Protein AF-A0A6B2CKX9-F1 (afdb_monomer_lite)

Radius of gyration: 15.17 Å; chains: 1; bounding box: 37×15×44 Å

Sequence (78 aa):
MMIVTAQRFIPMRVNVGPVSMGAGLNLDEFLRRVNNAVAEISRELESKGNVKAMGFTMVQVTVSNIDGLLIVGWAQVE

pLDDT: mean 87.85, std 14.04, range [47.16, 98.06]

Secondary structure (DSSP, 8-state):
-EEEEEEEEEEEEEEETTEEE-----HHHHHHHHHHHHHHHHHHHHTTS-EEEEEEEEEEEEETTEEEEEEEEEEEE-

Structure (mmCIF, N/CA/C/O backbone):
data_AF-A0A6B2CKX9-F1
#
_entry.id   AF-A0A6B2CKX9-F1
#
loop_
_atom_site.group_PDB
_atom_site.id
_atom_site.type_symbol
_atom_site.label_atom_id
_atom_site.label_alt_id
_atom_site.label_comp_id
_atom_site.label_asym_id
_atom_site.label_entity_id
_atom_site.label_seq_id
_atom_site.pdbx_PDB_ins_code
_atom_site.Cartn_x
_atom_site.Cartn_y
_atom_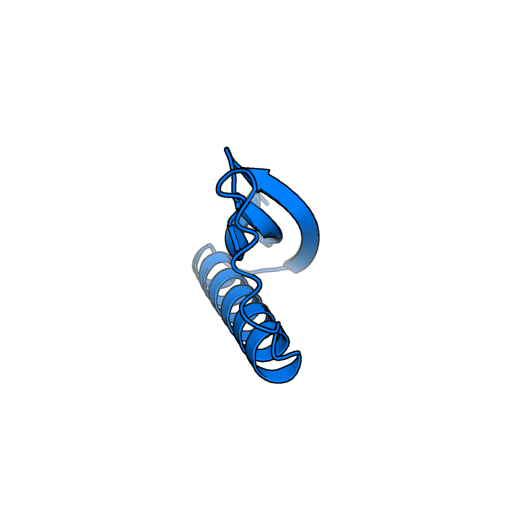site.Cartn_z
_atom_site.occupancy
_atom_site.B_iso_or_equiv
_atom_site.auth_seq_id
_atom_site.auth_comp_id
_atom_site.auth_asym_id
_atom_site.auth_atom_id
_atom_site.pdbx_PDB_model_num
ATOM 1 N N . MET A 1 1 ? -18.675 2.699 12.927 1.00 80.06 1 MET A N 1
ATOM 2 C CA . MET A 1 1 ? -17.896 1.670 12.206 1.00 80.06 1 MET A CA 1
ATOM 3 C C . MET A 1 1 ? -17.874 1.950 10.713 1.00 80.06 1 MET A C 1
ATOM 5 O O . MET A 1 1 ? -18.877 1.772 10.028 1.00 80.06 1 MET A O 1
ATOM 9 N N . MET A 1 2 ? -16.735 2.436 10.233 1.00 93.31 2 MET A N 1
ATOM 10 C CA . MET A 1 2 ? -16.495 2.869 8.855 1.00 93.31 2 MET A CA 1
ATOM 11 C C . MET A 1 2 ? -15.219 2.192 8.339 1.00 93.31 2 MET A C 1
ATOM 13 O O . MET A 1 2 ? -14.275 2.000 9.105 1.00 93.31 2 MET A O 1
ATOM 17 N N . ILE A 1 3 ? -15.183 1.828 7.054 1.00 96.06 3 ILE A N 1
ATOM 18 C CA . ILE A 1 3 ? -13.946 1.395 6.392 1.00 96.06 3 ILE A CA 1
ATOM 19 C C . ILE A 1 3 ? -13.319 2.605 5.712 1.00 96.06 3 ILE A C 1
ATOM 21 O O . ILE A 1 3 ? -13.962 3.270 4.901 1.00 96.06 3 ILE A O 1
ATOM 25 N N . VAL A 1 4 ? -12.058 2.871 6.030 1.00 96.00 4 VAL A N 1
ATOM 26 C CA . VAL A 1 4 ? -11.233 3.878 5.360 1.00 96.00 4 VAL A CA 1
ATOM 27 C C . VAL A 1 4 ? -10.110 3.195 4.596 1.00 96.00 4 VAL A C 1
ATOM 29 O O . VAL A 1 4 ? -9.675 2.098 4.950 1.00 96.00 4 VAL A O 1
ATOM 32 N N . THR A 1 5 ? -9.647 3.838 3.529 1.00 97.06 5 THR A N 1
ATOM 33 C CA . THR A 1 5 ? -8.559 3.331 2.691 1.00 97.06 5 THR A CA 1
ATOM 34 C C . THR A 1 5 ? -7.556 4.438 2.402 1.00 97.06 5 THR A C 1
ATOM 36 O O . THR A 1 5 ? -7.906 5.618 2.402 1.00 97.06 5 THR A O 1
ATOM 39 N N . ALA A 1 6 ? -6.307 4.050 2.176 1.00 97.06 6 ALA A N 1
ATOM 40 C CA . ALA A 1 6 ? -5.236 4.929 1.727 1.00 97.06 6 ALA A CA 1
ATOM 41 C C . ALA A 1 6 ? -4.288 4.133 0.824 1.00 97.06 6 ALA A C 1
ATOM 43 O O . ALA A 1 6 ? -4.154 2.915 0.965 1.00 97.06 6 ALA A O 1
ATOM 44 N N . GLN A 1 7 ? -3.647 4.810 -0.129 1.00 96.62 7 GLN A N 1
ATOM 45 C CA . GLN A 1 7 ? -2.834 4.139 -1.142 1.00 96.62 7 GLN A CA 1
ATOM 46 C C . GLN A 1 7 ? -1.565 4.908 -1.502 1.00 96.62 7 GLN A C 1
ATOM 48 O O . GLN A 1 7 ? -1.522 6.141 -1.436 1.00 96.62 7 GLN A O 1
ATOM 53 N N . ARG A 1 8 ? -0.536 4.171 -1.924 1.00 96.94 8 ARG A N 1
ATOM 54 C CA . ARG A 1 8 ? 0.722 4.705 -2.462 1.00 96.94 8 ARG A CA 1
ATOM 55 C C . ARG A 1 8 ? 1.177 3.860 -3.648 1.00 96.94 8 ARG A C 1
ATOM 57 O O . ARG A 1 8 ? 1.066 2.637 -3.622 1.00 96.94 8 ARG A O 1
ATOM 64 N N . PHE A 1 9 ? 1.699 4.520 -4.678 1.00 94.56 9 PHE A N 1
ATOM 65 C CA . PHE A 1 9 ? 2.263 3.874 -5.863 1.00 94.56 9 PHE A CA 1
ATOM 66 C C . PHE A 1 9 ? 3.784 4.023 -5.874 1.00 94.56 9 PHE A C 1
ATOM 68 O O . PHE A 1 9 ? 4.310 5.129 -5.749 1.00 94.56 9 PHE A O 1
ATOM 75 N N . ILE A 1 10 ? 4.491 2.907 -6.041 1.00 92.25 10 ILE A N 1
ATOM 76 C CA . ILE A 1 10 ? 5.951 2.850 -6.097 1.00 92.25 10 ILE A CA 1
ATOM 77 C C . ILE A 1 10 ? 6.362 2.500 -7.531 1.00 92.25 10 ILE A C 1
ATOM 79 O O . ILE A 1 10 ? 6.247 1.336 -7.920 1.00 92.25 10 ILE A O 1
ATOM 83 N N . PRO A 1 11 ? 6.872 3.460 -8.325 1.00 89.25 11 PRO A N 1
ATOM 84 C CA . PRO A 1 11 ? 7.361 3.161 -9.666 1.00 89.25 11 PRO A CA 1
ATOM 85 C C . PRO A 1 11 ? 8.605 2.268 -9.602 1.00 89.25 11 PRO A C 1
ATOM 87 O O . PRO A 1 11 ? 9.528 2.528 -8.819 1.00 89.25 11 PRO A O 1
ATOM 90 N N . MET A 1 12 ? 8.622 1.230 -10.434 1.00 86.12 12 MET A N 1
ATOM 91 C CA . MET A 1 12 ? 9.705 0.249 -10.544 1.00 86.12 12 MET A CA 1
ATOM 92 C C . MET A 1 12 ? 10.476 0.407 -11.850 1.00 86.12 12 MET A C 1
ATOM 94 O O . MET A 1 12 ? 11.704 0.382 -11.846 1.00 86.12 12 MET A O 1
ATOM 98 N N . ARG A 1 13 ? 9.760 0.585 -12.964 1.00 78.81 13 ARG A N 1
ATOM 99 C CA . ARG A 1 13 ? 10.346 0.683 -14.302 1.00 78.81 13 ARG A CA 1
ATOM 100 C C . ARG A 1 13 ? 9.529 1.625 -15.172 1.00 78.81 13 ARG A C 1
ATOM 102 O O . ARG A 1 13 ? 8.304 1.602 -15.130 1.00 78.81 13 ARG A O 1
ATOM 109 N N . VAL A 1 14 ? 10.215 2.414 -15.993 1.00 73.19 14 VAL A N 1
ATOM 110 C CA . VAL A 1 14 ? 9.595 3.201 -17.064 1.00 73.19 14 VAL A CA 1
ATOM 111 C C . VAL A 1 14 ? 9.907 2.524 -18.394 1.00 73.19 14 VAL A C 1
ATOM 113 O O . VAL A 1 14 ? 11.070 2.314 -18.738 1.00 73.19 14 VAL A O 1
ATOM 116 N N . ASN A 1 15 ? 8.869 2.181 -19.144 1.00 63.94 15 ASN A N 1
ATOM 117 C CA . ASN A 1 15 ? 8.975 1.606 -20.476 1.00 63.94 15 ASN A CA 1
ATOM 118 C C . ASN A 1 15 ? 8.938 2.751 -21.501 1.00 63.94 15 ASN A C 1
ATOM 120 O O . ASN A 1 15 ? 7.892 3.339 -21.767 1.00 63.94 15 ASN A O 1
ATOM 124 N N . VAL A 1 16 ? 10.093 3.107 -22.067 1.00 62.53 16 VAL A N 1
ATOM 125 C CA . VAL A 1 16 ? 10.226 4.123 -23.128 1.00 62.53 16 VAL A CA 1
ATOM 126 C C . VAL A 1 16 ? 10.747 3.455 -24.404 1.00 62.53 16 VAL A C 1
ATOM 128 O O . VAL A 1 16 ? 11.930 3.507 -24.725 1.00 62.53 16 VAL A O 1
ATOM 131 N N . GLY A 1 17 ? 9.851 2.783 -25.138 1.00 61.75 17 GLY A N 1
ATOM 132 C CA . GLY A 1 17 ? 10.177 2.163 -26.431 1.00 61.75 17 GLY A CA 1
ATOM 133 C C . GLY A 1 17 ? 11.362 1.179 -26.358 1.00 61.75 17 GLY A C 1
ATOM 134 O O . GLY A 1 17 ? 11.542 0.536 -25.324 1.00 61.75 17 GLY A O 1
ATOM 135 N N . PRO A 1 18 ? 12.195 1.033 -27.412 1.00 55.41 18 PRO A N 1
ATOM 136 C CA . PRO A 1 18 ? 13.294 0.058 -27.427 1.00 55.41 18 PRO A CA 1
ATOM 137 C C . PRO A 1 18 ? 14.385 0.335 -26.377 1.00 55.41 18 PRO A C 1
ATOM 139 O O . PRO A 1 18 ? 15.283 -0.485 -26.193 1.00 55.41 18 PRO A O 1
ATOM 142 N N . VAL A 1 19 ? 14.309 1.459 -25.658 1.00 51.91 19 VAL A N 1
ATOM 143 C CA . VAL A 1 19 ? 15.221 1.798 -24.569 1.00 51.91 19 VAL A CA 1
ATOM 144 C C . VAL A 1 19 ? 14.559 1.424 -23.248 1.00 51.91 19 VAL A C 1
ATOM 146 O O . VAL A 1 19 ? 13.836 2.195 -22.622 1.00 51.91 19 VAL A O 1
ATOM 149 N N . SER A 1 20 ? 14.830 0.207 -22.791 1.00 48.88 20 SER A N 1
ATOM 150 C CA . SER A 1 20 ? 14.574 -0.141 -21.397 1.00 48.88 20 SER A CA 1
ATOM 151 C C . SER A 1 20 ? 15.628 0.547 -20.534 1.00 48.88 20 SER A C 1
ATOM 153 O O . SER A 1 20 ? 16.719 0.010 -20.364 1.00 48.88 20 SER A O 1
ATOM 155 N N . MET A 1 21 ? 15.327 1.729 -19.984 1.00 47.16 21 MET A N 1
ATOM 156 C CA . MET A 1 21 ? 16.110 2.267 -18.868 1.00 47.16 21 MET A CA 1
ATOM 157 C C . MET A 1 21 ? 15.813 1.422 -17.627 1.00 47.16 21 MET A C 1
ATOM 159 O O . MET A 1 21 ? 15.003 1.770 -16.771 1.00 47.16 21 MET A O 1
ATOM 163 N N . GLY A 1 22 ? 16.445 0.254 -17.563 1.00 51.88 22 GLY A N 1
ATOM 164 C CA . GLY A 1 22 ? 16.553 -0.507 -16.336 1.00 51.88 22 GLY A CA 1
ATOM 165 C C . GLY A 1 22 ? 17.542 0.210 -15.432 1.00 51.88 22 GLY A C 1
ATOM 166 O O . GLY A 1 22 ? 18.739 -0.047 -15.507 1.00 51.88 22 GLY A O 1
ATOM 167 N N . ALA A 1 23 ? 17.059 1.109 -14.575 1.00 53.09 23 ALA A N 1
ATOM 168 C CA . ALA A 1 23 ? 17.776 1.351 -13.334 1.00 53.09 23 ALA A CA 1
ATOM 169 C C . ALA A 1 23 ? 17.811 -0.007 -12.627 1.00 53.09 23 ALA A C 1
ATOM 171 O O . ALA A 1 23 ? 16.750 -0.569 -12.352 1.00 53.09 23 ALA A O 1
ATOM 172 N N . GLY A 1 24 ? 19.001 -0.580 -12.436 1.00 56.34 24 GLY A N 1
ATOM 173 C CA . GLY A 1 24 ? 19.149 -1.811 -11.669 1.00 56.34 24 GLY A CA 1
ATOM 174 C C . GLY A 1 24 ? 18.386 -1.636 -10.362 1.00 56.34 24 GLY A C 1
ATOM 175 O O . GLY A 1 24 ? 18.708 -0.747 -9.575 1.00 56.34 24 GLY A O 1
ATOM 176 N N . LEU A 1 25 ? 17.305 -2.397 -10.199 1.00 62.75 25 LEU A N 1
ATOM 177 C CA . LEU A 1 25 ? 16.438 -2.316 -9.034 1.00 62.75 25 LEU A CA 1
ATOM 178 C C . LEU A 1 25 ? 17.276 -2.774 -7.844 1.00 62.75 25 LEU A C 1
ATOM 180 O O . LEU A 1 25 ? 17.462 -3.970 -7.631 1.00 62.75 25 LEU A O 1
ATOM 184 N N . ASN A 1 26 ? 17.844 -1.820 -7.108 1.00 81.00 26 ASN A N 1
ATOM 185 C CA . ASN A 1 26 ? 18.476 -2.120 -5.838 1.00 81.00 26 ASN A CA 1
ATOM 186 C C . ASN A 1 26 ? 17.357 -2.587 -4.901 1.00 81.00 26 ASN A C 1
ATOM 188 O O . ASN A 1 26 ? 16.478 -1.802 -4.535 1.00 81.00 26 ASN A O 1
ATOM 192 N N . LEU A 1 27 ? 17.363 -3.883 -4.589 1.00 81.25 27 LEU A N 1
ATOM 193 C CA . LEU A 1 27 ? 16.330 -4.527 -3.788 1.00 81.25 27 LEU A CA 1
ATOM 194 C C . LEU A 1 27 ? 16.174 -3.838 -2.429 1.00 81.25 27 LEU A C 1
ATOM 196 O O . LEU A 1 27 ? 15.046 -3.608 -2.003 1.00 81.25 27 LEU A O 1
ATOM 200 N N . ASP A 1 28 ? 17.276 -3.425 -1.804 1.00 87.31 28 ASP A N 1
ATOM 201 C CA . ASP A 1 28 ? 17.249 -2.750 -0.504 1.00 87.31 28 ASP A CA 1
ATOM 202 C C . ASP A 1 28 ? 16.563 -1.385 -0.601 1.00 87.31 28 ASP A C 1
ATOM 204 O O . ASP A 1 28 ? 15.724 -1.033 0.229 1.00 87.31 28 ASP A O 1
ATOM 208 N N . GLU A 1 29 ? 16.855 -0.632 -1.662 1.00 87.94 29 GLU A N 1
ATOM 209 C CA . GLU A 1 29 ? 16.214 0.658 -1.923 1.00 87.94 29 GLU A CA 1
ATOM 210 C C . GLU A 1 29 ? 14.717 0.489 -2.213 1.00 87.94 29 GLU A C 1
ATOM 212 O O . GLU A 1 29 ? 13.888 1.278 -1.754 1.00 87.94 29 GLU A O 1
ATOM 217 N N . PHE A 1 30 ? 14.344 -0.562 -2.941 1.00 87.00 30 PHE A N 1
ATOM 218 C CA . PHE A 1 30 ? 12.945 -0.882 -3.199 1.00 87.00 30 PHE A CA 1
ATOM 219 C C . PHE A 1 30 ? 12.199 -1.265 -1.918 1.00 87.00 30 PHE A C 1
ATOM 221 O O . PHE A 1 30 ? 11.144 -0.696 -1.640 1.00 87.00 30 PHE A O 1
ATOM 228 N N . LEU A 1 31 ? 12.763 -2.158 -1.101 1.00 90.62 31 LEU A N 1
ATOM 229 C CA . LEU A 1 31 ? 12.189 -2.549 0.187 1.00 90.62 31 LEU A CA 1
ATOM 230 C C . LEU A 1 31 ? 12.065 -1.350 1.134 1.00 90.62 31 LEU A C 1
ATOM 232 O O . LEU A 1 31 ? 11.042 -1.194 1.799 1.00 90.62 31 LEU A O 1
ATOM 236 N N . ARG A 1 32 ? 13.050 -0.442 1.140 1.00 94.19 32 ARG A N 1
ATOM 237 C CA . ARG A 1 32 ? 12.984 0.820 1.890 1.00 94.19 32 ARG A CA 1
ATOM 238 C C . ARG A 1 32 ? 11.804 1.684 1.444 1.00 94.19 32 ARG A C 1
ATOM 240 O O . ARG A 1 32 ? 11.061 2.187 2.284 1.00 94.19 32 ARG A O 1
ATOM 247 N N . ARG A 1 33 ? 11.589 1.827 0.132 1.00 93.06 33 ARG A N 1
ATOM 248 C CA . ARG A 1 33 ? 10.445 2.571 -0.430 1.00 93.06 33 ARG A CA 1
ATOM 249 C C . ARG A 1 33 ? 9.106 1.921 -0.068 1.00 93.06 33 ARG A C 1
ATOM 251 O O . ARG A 1 33 ? 8.175 2.642 0.279 1.00 93.06 33 ARG A O 1
ATOM 258 N N . VAL A 1 34 ? 9.020 0.588 -0.096 1.00 93.81 34 VAL A N 1
ATOM 259 C CA . VAL A 1 34 ? 7.828 -0.169 0.333 1.00 93.81 34 VAL A CA 1
ATOM 260 C C . VAL A 1 34 ? 7.531 0.066 1.812 1.00 93.81 34 VAL A C 1
ATOM 262 O O . VAL A 1 34 ? 6.410 0.442 2.151 1.00 93.81 34 VAL A O 1
ATOM 265 N N . ASN A 1 35 ? 8.530 -0.072 2.684 1.00 95.81 35 ASN A N 1
ATOM 266 C CA . ASN A 1 35 ? 8.369 0.145 4.123 1.00 95.81 35 ASN A CA 1
ATOM 267 C C . ASN A 1 35 ? 7.922 1.577 4.443 1.00 95.81 35 ASN A C 1
ATOM 269 O O . ASN A 1 35 ? 7.016 1.774 5.252 1.00 95.81 35 ASN A O 1
ATOM 273 N N . ASN A 1 36 ? 8.501 2.573 3.766 1.00 97.00 36 ASN A N 1
ATOM 274 C CA . ASN A 1 36 ? 8.092 3.969 3.921 1.00 97.00 36 ASN A CA 1
ATOM 275 C C . ASN A 1 36 ? 6.633 4.181 3.497 1.00 97.00 36 ASN A C 1
ATOM 277 O O . ASN A 1 36 ? 5.871 4.814 4.225 1.00 97.00 36 ASN A O 1
ATOM 281 N N . ALA A 1 37 ? 6.225 3.612 2.359 1.00 96.44 37 ALA A N 1
ATOM 282 C CA . ALA A 1 37 ? 4.854 3.712 1.870 1.00 96.44 37 ALA A CA 1
ATOM 283 C C . ALA A 1 37 ? 3.845 3.053 2.824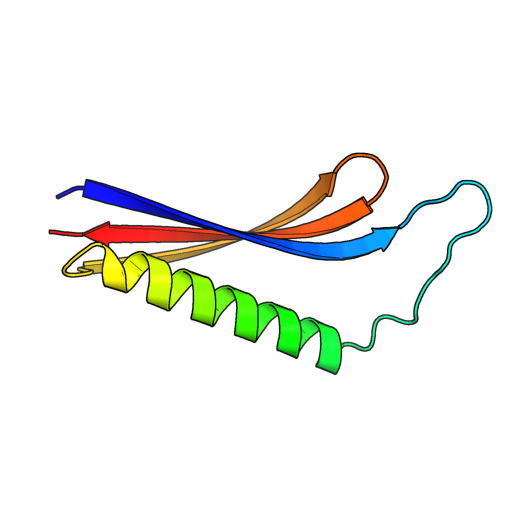 1.00 96.44 37 ALA A C 1
ATOM 285 O O . ALA A 1 37 ? 2.804 3.641 3.105 1.00 96.44 37 ALA A O 1
ATOM 286 N N . VAL A 1 38 ? 4.160 1.871 3.365 1.00 97.25 38 VAL A N 1
ATOM 287 C CA . VAL A 1 38 ? 3.323 1.203 4.374 1.00 97.25 38 VAL A CA 1
ATOM 288 C C . VAL A 1 38 ? 3.200 2.070 5.627 1.00 97.25 38 VAL A C 1
ATOM 290 O O . VAL A 1 38 ? 2.086 2.316 6.074 1.00 97.25 38 VAL A O 1
ATOM 293 N N . ALA A 1 39 ? 4.305 2.609 6.151 1.00 97.69 39 ALA A N 1
ATOM 294 C CA . ALA A 1 39 ? 4.284 3.462 7.341 1.00 97.69 39 ALA A CA 1
ATOM 295 C C . ALA A 1 39 ? 3.517 4.782 7.132 1.00 97.69 39 ALA A C 1
ATOM 297 O O . ALA A 1 39 ? 2.870 5.289 8.049 1.00 97.69 39 ALA A O 1
ATOM 298 N N . GLU A 1 40 ? 3.584 5.376 5.939 1.00 97.81 40 GLU A N 1
ATOM 299 C CA . GLU A 1 40 ? 2.754 6.529 5.576 1.00 97.81 40 GLU A CA 1
ATOM 300 C C . GLU A 1 40 ? 1.269 6.182 5.543 1.00 97.81 40 GLU A C 1
ATOM 302 O O . GLU A 1 40 ? 0.471 6.909 6.130 1.00 97.81 40 GLU A O 1
ATOM 307 N N . ILE A 1 41 ? 0.907 5.069 4.901 1.00 98.06 41 ILE A N 1
ATOM 308 C CA . ILE A 1 41 ? -0.478 4.596 4.833 1.00 98.06 41 ILE A CA 1
ATOM 309 C C . ILE A 1 41 ? -1.004 4.291 6.241 1.00 98.06 41 ILE A C 1
ATOM 311 O O . ILE A 1 41 ? -2.093 4.747 6.573 1.00 98.06 41 ILE A O 1
ATOM 315 N N . SER A 1 42 ? -0.239 3.595 7.091 1.00 97.31 42 SER A N 1
ATOM 316 C CA . SER A 1 42 ? -0.635 3.316 8.480 1.00 97.31 42 SER A CA 1
ATOM 317 C C . SER A 1 42 ? -0.953 4.599 9.240 1.00 97.31 42 SER A C 1
ATOM 319 O O . SER A 1 42 ? -2.047 4.725 9.783 1.00 97.31 42 SER A O 1
ATOM 321 N N . ARG A 1 43 ? -0.046 5.586 9.207 1.00 97.50 43 ARG A N 1
ATOM 322 C CA . ARG A 1 43 ? -0.250 6.880 9.878 1.00 97.50 43 ARG A CA 1
ATOM 323 C C . ARG A 1 43 ? -1.460 7.629 9.328 1.00 97.50 43 ARG A C 1
ATOM 325 O O . ARG A 1 43 ? -2.203 8.249 10.085 1.00 97.50 43 ARG A O 1
ATOM 332 N N . GLU A 1 44 ? -1.671 7.575 8.014 1.00 97.50 44 GLU A N 1
ATOM 333 C CA . GLU A 1 44 ? -2.833 8.190 7.376 1.00 97.50 44 GLU A CA 1
ATOM 334 C C . GLU A 1 44 ? -4.137 7.538 7.853 1.00 97.50 44 GLU A C 1
ATOM 336 O O . GLU A 1 44 ? -5.075 8.257 8.192 1.00 97.50 44 GLU A O 1
ATOM 341 N N . LEU A 1 45 ? -4.189 6.208 7.943 1.00 96.69 45 LEU A N 1
ATOM 342 C CA . LEU A 1 45 ? -5.359 5.461 8.411 1.00 96.69 45 LEU A CA 1
ATOM 343 C C . LEU A 1 45 ? -5.618 5.668 9.911 1.00 96.69 45 LEU A C 1
ATOM 345 O O . LEU A 1 45 ? -6.758 5.904 10.302 1.00 96.69 45 LEU A O 1
ATOM 349 N N . GLU A 1 46 ? -4.572 5.651 10.739 1.00 96.31 46 GLU A N 1
ATOM 350 C CA . GLU A 1 46 ? -4.644 5.928 12.183 1.00 96.31 46 GLU A CA 1
ATOM 351 C C . GLU A 1 46 ? -5.122 7.356 12.471 1.00 96.31 46 GLU A C 1
ATOM 353 O O . GLU A 1 46 ? -5.835 7.592 13.444 1.00 96.31 46 GLU A O 1
ATOM 358 N N . SE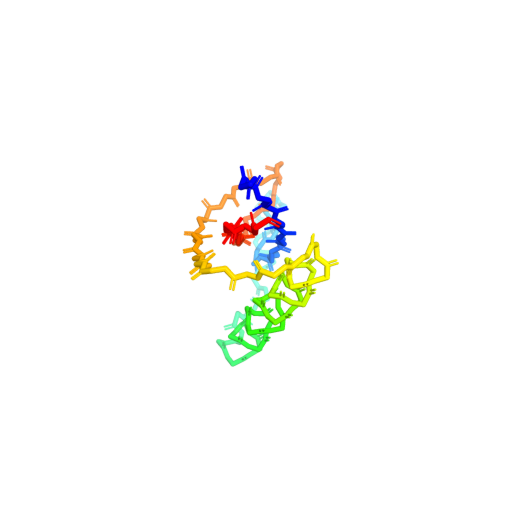R A 1 47 ? -4.820 8.314 11.586 1.00 96.69 47 SER A N 1
ATOM 359 C CA . SER A 1 47 ? -5.337 9.682 11.712 1.00 96.69 47 SER A CA 1
ATOM 360 C C . SER A 1 47 ? -6.856 9.796 11.502 1.00 96.69 47 SER A C 1
ATOM 362 O O . SER A 1 47 ? -7.437 10.833 11.821 1.00 96.69 47 SER A O 1
ATOM 364 N N . LYS A 1 48 ? -7.517 8.760 10.958 1.00 94.44 48 LYS A N 1
ATOM 365 C CA . LYS A 1 48 ? -8.965 8.764 10.676 1.00 94.44 48 LYS A CA 1
ATOM 366 C C . LYS A 1 48 ? -9.831 8.334 11.860 1.00 94.44 48 LYS A C 1
ATOM 368 O O . LYS A 1 48 ? -11.044 8.508 11.778 1.00 94.44 48 LYS A O 1
ATOM 373 N N . GLY A 1 49 ? -9.255 7.785 12.930 1.00 92.94 49 GLY A N 1
ATOM 374 C CA . GLY A 1 49 ? -10.004 7.380 14.122 1.00 92.94 49 GLY A CA 1
ATOM 375 C C . GLY A 1 49 ? -9.401 6.179 14.849 1.00 92.94 49 GLY A C 1
ATOM 376 O O . GLY A 1 49 ? -8.266 5.781 14.601 1.00 92.94 49 GLY A O 1
ATOM 377 N N . ASN A 1 50 ? -10.181 5.584 15.755 1.00 95.81 50 ASN A N 1
ATOM 378 C CA . ASN A 1 50 ? -9.750 4.422 16.530 1.00 95.81 50 ASN A CA 1
ATOM 379 C C . ASN A 1 50 ? -9.765 3.152 15.665 1.00 95.81 50 ASN A C 1
ATOM 381 O O . ASN A 1 50 ? -10.833 2.612 15.366 1.00 95.81 50 ASN A O 1
ATOM 385 N N . VAL A 1 51 ? -8.587 2.679 15.259 1.00 96.12 51 VAL A N 1
ATOM 386 C CA . VAL A 1 51 ? -8.431 1.505 14.391 1.00 96.12 51 VAL A CA 1
ATOM 387 C C . VAL A 1 51 ? -8.662 0.211 15.177 1.00 96.12 51 VAL A C 1
ATOM 389 O O . VAL A 1 51 ? -7.992 -0.056 16.171 1.00 96.12 51 VAL A O 1
ATOM 392 N N . LYS A 1 52 ? -9.578 -0.636 14.696 1.00 96.06 52 LYS A N 1
ATOM 393 C CA . LYS A 1 52 ? -9.833 -1.986 15.240 1.00 96.06 52 LYS A CA 1
ATOM 394 C C . LYS A 1 52 ? -9.163 -3.098 14.465 1.00 96.06 52 LYS A C 1
ATOM 396 O O . LYS A 1 52 ? -8.757 -4.099 15.045 1.00 96.06 52 LYS A O 1
ATOM 401 N N . ALA A 1 53 ? -9.088 -2.925 13.156 1.00 95.81 53 ALA A N 1
ATOM 402 C CA . ALA A 1 53 ? -8.434 -3.843 12.249 1.00 95.81 53 ALA A CA 1
ATOM 403 C C . ALA A 1 53 ? -7.839 -3.036 11.102 1.00 95.81 53 ALA A C 1
ATOM 405 O O . ALA A 1 53 ? -8.440 -2.057 10.656 1.00 95.81 53 ALA A O 1
ATOM 406 N N . MET A 1 54 ? -6.674 -3.456 10.627 1.00 96.94 54 MET A N 1
ATOM 407 C CA . MET A 1 54 ? -6.004 -2.875 9.474 1.00 96.94 54 MET A CA 1
ATOM 408 C C . MET A 1 54 ? -5.388 -3.997 8.648 1.00 96.94 54 MET A C 1
ATOM 410 O O . MET A 1 54 ? -4.913 -4.991 9.199 1.00 96.94 54 MET A O 1
ATOM 414 N N . GLY A 1 55 ? -5.378 -3.832 7.333 1.00 96.94 55 GLY A N 1
ATOM 415 C CA . GLY A 1 55 ? -4.705 -4.745 6.425 1.00 96.94 55 GLY A CA 1
ATOM 416 C C . GLY A 1 55 ? -4.158 -4.019 5.209 1.00 96.94 55 GLY A C 1
ATOM 417 O O . GLY A 1 55 ? -4.524 -2.881 4.919 1.00 96.94 55 GLY A O 1
ATOM 418 N N . PHE A 1 56 ? -3.274 -4.702 4.491 1.00 97.44 56 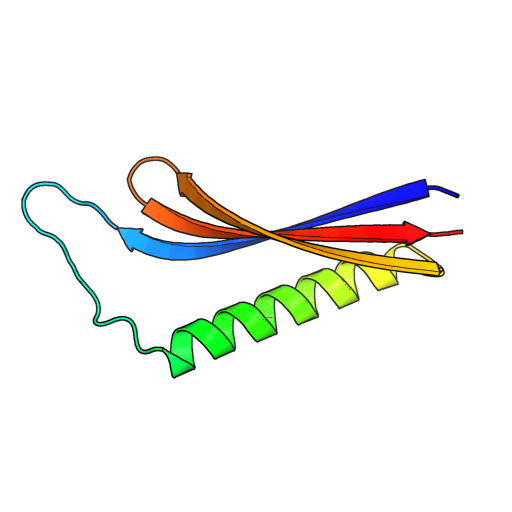PHE A N 1
ATOM 419 C CA . PHE A 1 56 ? -2.616 -4.180 3.302 1.00 97.44 56 PHE A CA 1
ATOM 420 C C . PHE A 1 56 ? -2.765 -5.164 2.153 1.00 97.44 56 PHE A C 1
ATOM 422 O O . PHE A 1 56 ? -2.678 -6.375 2.337 1.00 97.44 56 PHE A O 1
ATOM 429 N N . THR A 1 57 ? -2.971 -4.631 0.957 1.00 96.44 57 THR A N 1
ATOM 430 C CA . THR A 1 57 ? -2.921 -5.368 -0.303 1.00 96.44 57 THR A CA 1
ATOM 431 C C . THR A 1 57 ? -1.890 -4.699 -1.198 1.00 96.44 57 THR A C 1
ATOM 433 O O . THR A 1 57 ? -1.883 -3.476 -1.334 1.00 96.44 57 THR A O 1
ATOM 436 N N . MET A 1 58 ? -1.008 -5.492 -1.799 1.00 95.06 58 MET A N 1
ATOM 437 C CA . MET A 1 58 ? -0.001 -5.010 -2.740 1.00 95.06 58 MET A CA 1
ATOM 438 C C . MET A 1 58 ? -0.245 -5.659 -4.098 1.00 95.06 58 MET A C 1
ATOM 440 O O . MET A 1 58 ? -0.358 -6.880 -4.183 1.00 95.06 58 MET A O 1
ATOM 444 N N . VAL A 1 59 ? -0.343 -4.849 -5.149 1.00 94.50 59 VAL A N 1
ATOM 445 C CA . VAL A 1 59 ? -0.638 -5.307 -6.510 1.00 94.50 59 VAL A CA 1
ATOM 446 C C . VAL A 1 59 ? 0.330 -4.645 -7.476 1.00 94.50 59 VAL A C 1
ATOM 448 O O . VAL A 1 59 ? 0.507 -3.427 -7.454 1.00 94.50 59 VAL A O 1
ATOM 451 N N . GLN A 1 60 ? 0.962 -5.439 -8.337 1.00 92.56 60 GLN A N 1
ATOM 452 C CA . GLN A 1 60 ? 1.726 -4.891 -9.449 1.00 92.56 60 GLN A CA 1
ATOM 453 C C . GLN A 1 60 ? 0.752 -4.317 -10.479 1.00 92.56 60 GLN A C 1
ATOM 455 O O . GLN A 1 60 ? -0.139 -5.019 -10.955 1.00 92.56 60 GLN A O 1
ATOM 460 N N . VAL A 1 61 ? 0.919 -3.042 -10.815 1.00 93.38 61 VAL A N 1
ATOM 461 C CA . VAL A 1 61 ? 0.081 -2.346 -11.793 1.00 93.38 61 VAL A CA 1
ATOM 462 C C . VAL A 1 61 ? 0.952 -1.578 -12.774 1.00 93.38 61 VAL A C 1
ATOM 464 O O . VAL A 1 61 ? 2.013 -1.060 -12.417 1.00 93.38 61 VAL A O 1
ATOM 467 N N . THR A 1 62 ? 0.472 -1.470 -14.007 1.00 90.94 62 THR A N 1
ATOM 468 C CA . THR A 1 62 ? 1.064 -0.607 -15.028 1.00 90.94 62 THR A CA 1
ATOM 469 C C . THR A 1 62 ? 0.161 0.604 -15.208 1.00 90.94 62 THR A C 1
ATOM 471 O O . THR A 1 62 ? -1.014 0.462 -15.544 1.00 90.94 62 THR A O 1
ATOM 474 N N . VAL A 1 63 ? 0.699 1.800 -14.975 1.00 86.62 63 VAL A N 1
ATOM 475 C CA . VAL A 1 63 ? -0.006 3.066 -15.211 1.00 86.62 63 VAL A CA 1
ATOM 476 C C . VAL A 1 63 ? 0.672 3.758 -16.382 1.00 86.62 63 VAL A C 1
ATOM 478 O O . VAL A 1 63 ? 1.833 4.160 -16.292 1.00 86.62 63 VAL A O 1
ATOM 481 N N . SER A 1 64 ? -0.048 3.872 -17.498 1.00 88.19 64 SER A N 1
ATOM 482 C CA . SER A 1 64 ? 0.496 4.341 -18.775 1.00 88.19 64 SER A CA 1
ATOM 483 C C . SER A 1 64 ? 1.689 3.485 -19.217 1.00 88.19 64 SER A C 1
ATOM 485 O O . SER A 1 64 ? 1.508 2.346 -19.633 1.00 88.19 64 SER A O 1
ATOM 487 N N . ASN A 1 65 ? 2.909 4.008 -19.113 1.00 85.62 65 ASN A N 1
ATOM 488 C CA . ASN A 1 65 ? 4.141 3.326 -19.488 1.00 85.62 65 ASN A CA 1
ATOM 489 C C . ASN A 1 65 ? 5.048 3.029 -18.280 1.00 85.62 65 ASN A C 1
ATOM 491 O O . ASN A 1 65 ? 6.244 2.802 -18.454 1.00 85.62 65 ASN A O 1
ATOM 495 N N . ILE A 1 66 ? 4.505 3.069 -17.062 1.00 86.38 66 ILE A N 1
ATOM 496 C CA . ILE A 1 66 ? 5.255 2.866 -15.822 1.00 86.38 66 ILE A CA 1
ATOM 497 C C . ILE A 1 66 ? 4.735 1.611 -15.130 1.00 86.38 66 ILE A C 1
ATOM 499 O O . ILE A 1 66 ? 3.587 1.575 -14.689 1.00 86.38 66 ILE A O 1
ATOM 503 N N . ASP A 1 67 ? 5.600 0.610 -14.990 1.00 89.56 67 ASP A N 1
ATOM 504 C CA . ASP A 1 67 ? 5.342 -0.543 -14.133 1.00 89.56 67 ASP A CA 1
ATOM 505 C C . ASP A 1 67 ? 5.699 -0.172 -12.695 1.00 89.56 67 ASP A C 1
ATOM 507 O O . ASP A 1 67 ? 6.768 0.392 -12.421 1.00 89.56 67 ASP A O 1
ATOM 511 N N . GLY A 1 68 ? 4.822 -0.498 -11.754 1.00 92.00 68 GLY A N 1
ATOM 512 C CA . GLY A 1 68 ? 5.076 -0.261 -10.343 1.00 92.00 68 GLY A CA 1
ATOM 513 C C . GLY A 1 68 ? 4.234 -1.125 -9.422 1.00 92.00 68 GLY A C 1
ATOM 514 O O . GLY A 1 68 ? 3.448 -1.967 -9.853 1.00 92.00 68 GLY A O 1
ATOM 515 N N . LEU A 1 69 ? 4.418 -0.902 -8.125 1.00 94.44 69 LEU A N 1
ATOM 516 C CA . LEU A 1 69 ? 3.674 -1.567 -7.065 1.00 94.44 69 LEU A CA 1
ATOM 517 C C . LEU A 1 69 ? 2.669 -0.582 -6.465 1.00 94.44 69 LEU A C 1
ATOM 519 O O . LEU A 1 69 ? 3.062 0.448 -5.914 1.00 94.44 69 LEU A O 1
ATOM 523 N N . LEU A 1 70 ? 1.380 -0.893 -6.564 1.00 96.62 70 LEU A N 1
ATOM 524 C CA . LEU A 1 70 ? 0.327 -0.200 -5.833 1.00 96.62 70 LEU A CA 1
ATOM 525 C C . LEU A 1 70 ? 0.136 -0.883 -4.480 1.00 96.62 70 LEU A C 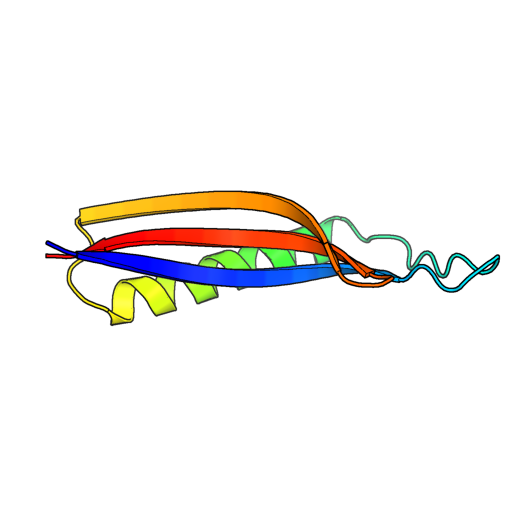1
ATOM 527 O O . LEU A 1 70 ? -0.152 -2.076 -4.414 1.00 96.62 70 LEU A O 1
ATOM 531 N N . ILE A 1 71 ? 0.279 -0.115 -3.408 1.00 97.38 71 ILE A N 1
ATOM 532 C CA . ILE A 1 71 ? 0.031 -0.556 -2.038 1.00 97.38 71 ILE A CA 1
ATOM 533 C C . ILE A 1 71 ? -1.250 0.123 -1.570 1.00 97.38 71 ILE A C 1
ATOM 535 O O . ILE A 1 71 ? -1.335 1.351 -1.584 1.00 97.38 71 ILE A O 1
ATOM 539 N N . VAL A 1 72 ? -2.229 -0.673 -1.152 1.00 97.62 72 VAL A N 1
ATOM 540 C CA . VAL A 1 72 ? -3.521 -0.218 -0.636 1.00 97.62 72 VAL A CA 1
ATOM 541 C C . VAL A 1 72 ? -3.669 -0.719 0.792 1.00 97.62 72 VAL A C 1
ATOM 543 O O . VAL A 1 72 ? -3.703 -1.926 1.026 1.00 97.62 72 VAL A O 1
ATOM 546 N N . GLY A 1 73 ? -3.749 0.200 1.748 1.00 97.50 73 GLY A N 1
ATOM 547 C CA . GLY A 1 73 ? -4.133 -0.108 3.120 1.00 97.50 73 GLY A CA 1
ATOM 548 C C . GLY A 1 73 ? -5.621 0.139 3.329 1.00 97.50 73 GLY A C 1
ATOM 549 O O . GLY A 1 73 ? -6.187 1.091 2.787 1.00 97.50 73 GLY A O 1
ATOM 550 N N . TRP A 1 74 ? -6.245 -0.703 4.141 1.00 97.81 74 TRP A N 1
ATOM 551 C CA . TRP A 1 74 ? -7.606 -0.517 4.629 1.00 97.81 74 TRP A CA 1
ATOM 552 C C . TRP A 1 74 ? -7.608 -0.582 6.151 1.00 97.81 74 TRP A C 1
ATOM 554 O O . TRP A 1 74 ? -6.837 -1.338 6.740 1.00 97.81 74 TRP A O 1
ATOM 564 N N . ALA A 1 75 ? -8.483 0.190 6.788 1.00 97.69 75 ALA A N 1
ATOM 565 C CA . ALA A 1 75 ? -8.702 0.118 8.224 1.00 97.69 75 ALA A CA 1
ATOM 566 C C . ALA A 1 75 ? -10.190 0.207 8.563 1.00 97.69 75 ALA A C 1
ATOM 568 O O . ALA A 1 75 ? -10.936 0.991 7.975 1.00 97.69 75 ALA A O 1
ATOM 569 N N . GLN A 1 76 ? -10.602 -0.595 9.539 1.00 97.50 76 GLN A N 1
ATOM 570 C CA . GLN A 1 76 ? -11.892 -0.490 10.200 1.00 97.50 76 GLN A CA 1
ATOM 571 C C . GLN A 1 76 ? -11.742 0.440 11.400 1.00 97.50 76 GLN A C 1
ATOM 573 O O . GLN A 1 76 ? -11.049 0.099 12.362 1.00 97.50 76 GLN A O 1
ATOM 578 N N . VAL A 1 77 ? -12.399 1.596 11.339 1.00 95.12 77 VAL A N 1
ATOM 579 C CA . VAL A 1 77 ? -12.409 2.591 12.416 1.00 95.12 77 VAL A CA 1
ATOM 580 C C . VAL A 1 77 ? -13.770 2.619 13.113 1.00 95.12 77 VAL A C 1
ATOM 582 O O . VAL A 1 77 ? -14.809 2.426 12.465 1.00 95.12 77 VAL A O 1
ATOM 585 N N . GLU A 1 78 ? -13.762 2.794 14.437 1.00 85.62 78 GLU A N 1
ATOM 586 C CA . GLU A 1 78 ? -14.983 2.968 15.248 1.00 85.62 78 GLU A CA 1
ATOM 587 C C . GLU A 1 78 ? -15.691 4.291 14.966 1.00 85.62 78 GLU A C 1
ATOM 589 O O . GLU A 1 78 ? -15.036 5.349 15.082 1.00 85.62 78 GLU A O 1
#

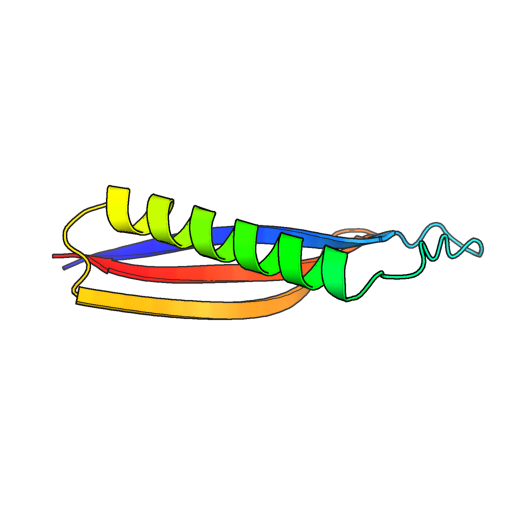Foldseek 3Di:
DDKDKDKDKFFQFFADDPDGPRPPRPVVVVVVVVVVRVVVRVVVQVVVAAFPDKDKDWDFDDDPRTTTIMIMMMTDHD